Protein AF-A0A257THZ6-F1 (afdb_monomer_lite)

Secondary structure (DSSP, 8-state):
--THHHHHHHHTTS-------EEEEE-S-HHHHHHHHHHHHHTT-EEEEESSHHHHHHHH--

Structure (mmCIF, N/CA/C/O backbone):
data_AF-A0A257THZ6-F1
#
_entry.id   AF-A0A257THZ6-F1
#
loop_
_atom_site.group_PDB
_atom_site.id
_atom_site.type_symbol
_atom_site.label_atom_id
_atom_site.label_alt_id
_atom_site.label_comp_id
_atom_site.label_asym_id
_atom_site.label_entity_id
_atom_site.label_seq_id
_atom_site.pdbx_PDB_ins_code
_atom_site.Cartn_x
_atom_site.Cartn_y
_atom_site.Cartn_z
_atom_site.occupancy
_atom_site.B_iso_or_equiv
_atom_site.auth_seq_id
_atom_site.auth_comp_id
_atom_site.auth_asym_id
_atom_site.auth_atom_id
_atom_site.pdbx_PDB_model_num
ATOM 1 N N . MET A 1 1 ? -24.098 -5.269 45.064 1.00 54.75 1 MET A N 1
ATOM 2 C CA . MET A 1 1 ? -23.932 -5.501 43.611 1.00 54.75 1 MET A CA 1
ATOM 3 C C . MET A 1 1 ? -23.172 -6.806 43.469 1.00 54.75 1 MET A C 1
ATOM 5 O O . MET A 1 1 ? -22.156 -6.938 44.133 1.00 54.75 1 MET A O 1
ATOM 9 N N . SER A 1 2 ? -23.723 -7.796 42.764 1.00 53.44 2 SER A N 1
ATOM 10 C CA . SER A 1 2 ? -23.168 -9.156 42.701 1.00 53.44 2 SER A CA 1
ATOM 11 C C . SER A 1 2 ? -21.989 -9.258 41.725 1.00 53.44 2 SER A C 1
ATOM 13 O O . SER A 1 2 ? -21.966 -8.577 40.698 1.00 53.44 2 SER A O 1
ATOM 15 N N . ASP A 1 3 ? -21.036 -10.143 42.030 1.00 60.16 3 ASP A N 1
ATOM 16 C CA . ASP A 1 3 ? -19.813 -10.394 41.245 1.00 60.16 3 ASP A CA 1
ATOM 17 C C . ASP A 1 3 ? -20.083 -10.824 39.787 1.00 60.16 3 ASP A C 1
ATOM 19 O O . ASP A 1 3 ? -19.258 -10.607 38.897 1.00 60.16 3 ASP A O 1
ATOM 23 N N . GLU A 1 4 ? -21.272 -11.365 39.502 1.00 56.62 4 GLU A N 1
ATOM 24 C CA . GLU A 1 4 ? -21.723 -11.708 38.144 1.00 56.62 4 GLU A CA 1
ATOM 25 C C . GLU A 1 4 ? -21.856 -10.484 37.221 1.00 56.62 4 GLU A C 1
ATOM 27 O O . GLU A 1 4 ? -21.620 -10.584 36.014 1.00 56.62 4 GLU A O 1
ATOM 32 N N . GLY A 1 5 ? -22.170 -9.306 37.773 1.00 54.88 5 GLY A N 1
ATOM 33 C CA . GLY A 1 5 ? -22.294 -8.070 36.995 1.00 54.88 5 GLY A CA 1
ATOM 34 C C . GLY A 1 5 ? -20.956 -7.557 36.451 1.00 54.88 5 GLY A C 1
ATOM 35 O O . GLY A 1 5 ? -20.922 -6.953 35.379 1.00 54.88 5 GLY A O 1
ATOM 36 N N . ILE A 1 6 ? -19.852 -7.836 37.153 1.00 58.22 6 ILE A N 1
ATOM 37 C CA . ILE A 1 6 ? -18.500 -7.395 36.775 1.00 58.22 6 ILE A CA 1
ATOM 38 C C . ILE A 1 6 ? -17.936 -8.284 35.658 1.00 58.22 6 ILE A C 1
ATOM 40 O O . ILE A 1 6 ? -17.384 -7.769 34.684 1.00 58.22 6 ILE A O 1
ATOM 44 N N . LYS A 1 7 ? -18.150 -9.606 35.731 1.00 54.34 7 LYS A N 1
ATOM 45 C CA . LYS A 1 7 ? -17.740 -10.554 34.676 1.00 54.34 7 LYS A CA 1
ATOM 46 C C . LYS A 1 7 ? -18.405 -10.261 33.325 1.00 54.34 7 LYS A C 1
ATOM 48 O O . LYS A 1 7 ? -17.745 -10.295 32.292 1.00 54.34 7 LYS A O 1
ATOM 53 N N . ASN A 1 8 ? -19.685 -9.884 33.323 1.00 54.31 8 ASN A N 1
ATOM 54 C CA . ASN A 1 8 ? -20.413 -9.564 32.088 1.00 54.31 8 ASN A CA 1
ATOM 55 C C . ASN A 1 8 ? -20.013 -8.227 31.439 1.00 54.31 8 ASN A C 1
ATOM 57 O O . ASN A 1 8 ? -20.392 -7.966 30.293 1.00 54.31 8 ASN A O 1
ATOM 61 N N . TYR A 1 9 ? -19.300 -7.349 32.149 1.00 55.81 9 TYR A N 1
ATOM 62 C CA . TYR A 1 9 ? -18.808 -6.093 31.580 1.00 55.81 9 TYR A CA 1
ATOM 63 C C . TYR A 1 9 ? -17.477 -6.290 30.842 1.00 55.81 9 TYR A C 1
ATOM 65 O O . TYR A 1 9 ? -17.274 -5.710 29.778 1.00 55.81 9 TYR A O 1
ATOM 73 N N . SER A 1 10 ? -16.596 -7.156 31.352 1.00 56.66 10 SER A N 1
ATOM 74 C CA . SER A 1 10 ? -15.291 -7.423 30.735 1.00 56.66 10 SER A CA 1
ATOM 75 C C . SER A 1 10 ? -15.378 -8.294 29.477 1.00 56.66 10 SER A C 1
ATOM 77 O O . SER A 1 10 ? -14.595 -8.089 28.551 1.00 56.66 10 SER A O 1
ATOM 79 N N . GLU A 1 11 ? -16.347 -9.214 29.382 1.00 55.31 11 GLU A N 1
ATOM 80 C CA . GLU A 1 11 ? -16.477 -10.096 28.208 1.00 55.31 11 GLU A CA 1
ATOM 81 C C . GLU A 1 11 ? -17.151 -9.439 26.993 1.00 55.31 11 GLU A C 1
ATOM 83 O O . GLU A 1 11 ? -16.867 -9.816 25.854 1.00 55.31 11 GLU A O 1
ATOM 88 N N . ARG A 1 12 ? -17.986 -8.411 27.204 1.00 54.88 12 ARG A N 1
ATOM 89 C CA . ARG A 1 12 ? -18.637 -7.650 26.117 1.00 54.88 12 ARG A CA 1
ATOM 90 C C . ARG A 1 12 ? -17.697 -6.701 25.370 1.00 54.88 12 ARG A C 1
ATOM 92 O O . ARG A 1 12 ? -18.037 -6.262 24.279 1.00 54.88 12 ARG A O 1
ATOM 99 N N . ASN A 1 13 ? -16.505 -6.451 25.913 1.00 55.38 13 ASN A N 1
ATOM 100 C CA . ASN A 1 13 ? -15.452 -5.657 25.279 1.00 55.38 13 ASN A CA 1
ATOM 101 C C . ASN A 1 13 ? -14.417 -6.518 24.536 1.00 55.38 13 ASN A C 1
ATOM 103 O O . ASN A 1 13 ? -13.303 -6.056 24.280 1.00 55.38 13 ASN A O 1
ATOM 107 N N . ARG A 1 14 ? -14.748 -7.768 24.171 1.00 58.19 14 ARG A N 1
ATOM 108 C CA . ARG A 1 14 ? -13.959 -8.514 23.181 1.00 58.19 14 ARG A CA 1
ATOM 109 C C . ARG A 1 14 ? -14.030 -7.770 21.849 1.00 58.19 14 ARG A C 1
ATOM 111 O O . ARG A 1 14 ? -15.013 -7.859 21.123 1.00 58.19 14 ARG A O 1
ATOM 118 N N . SER A 1 15 ? -12.980 -6.986 21.629 1.00 60.53 15 SER A N 1
ATOM 119 C CA . SER A 1 15 ? -12.696 -6.105 20.505 1.00 60.53 15 SER A CA 1
ATOM 120 C C . SER A 1 15 ? -13.389 -6.511 19.208 1.00 60.53 15 SER A C 1
ATOM 122 O O . SER A 1 15 ? -12.971 -7.429 18.500 1.00 60.53 15 SER A O 1
ATOM 124 N N . VAL A 1 16 ? -14.405 -5.736 18.830 1.00 63.22 16 VAL A N 1
ATOM 125 C CA . VAL A 1 16 ? -14.691 -5.552 17.409 1.00 63.22 16 VAL A CA 1
ATOM 126 C C . VAL A 1 16 ? -13.391 -5.009 16.823 1.00 63.22 16 VAL A C 1
ATOM 128 O O . VAL A 1 16 ? -12.952 -3.923 17.193 1.00 63.22 16 VAL A O 1
ATOM 131 N N . LYS A 1 17 ? -12.696 -5.810 16.013 1.00 65.25 17 LYS A N 1
ATOM 132 C CA . LYS A 1 17 ? -11.476 -5.363 15.342 1.00 65.25 17 LYS A CA 1
ATOM 133 C C . LYS A 1 17 ? -11.903 -4.222 14.423 1.00 65.25 17 LYS A C 1
ATOM 135 O O . LYS A 1 17 ? -12.587 -4.481 13.435 1.00 65.25 17 LYS A O 1
ATOM 140 N N . GLU A 1 18 ? -11.593 -2.982 14.804 1.00 76.75 18 GLU A N 1
ATOM 141 C CA . GLU A 1 18 ? -11.950 -1.810 14.008 1.00 76.75 18 GLU A CA 1
ATOM 142 C C . GLU A 1 18 ? -11.465 -2.019 12.576 1.00 76.75 18 GLU A C 1
ATOM 144 O O . GLU A 1 18 ? -10.334 -2.455 12.333 1.00 76.75 18 GLU A O 1
ATOM 149 N N . PHE A 1 19 ? -12.367 -1.784 11.626 1.00 84.56 19 PHE A N 1
ATOM 150 C CA . PHE A 1 19 ? -12.046 -1.876 10.216 1.00 84.56 19 PHE A CA 1
ATOM 151 C C . PHE A 1 19 ? -10.944 -0.862 9.894 1.00 84.56 19 PHE A C 1
ATOM 153 O O . PHE A 1 19 ? -11.146 0.340 10.043 1.00 84.56 19 PHE A O 1
ATOM 160 N N . GLN A 1 20 ? -9.787 -1.355 9.450 1.00 90.19 20 GLN A N 1
ATOM 161 C CA . GLN A 1 20 ? -8.682 -0.521 8.989 1.00 90.19 20 GLN A CA 1
ATOM 162 C C . GLN A 1 20 ? -8.690 -0.484 7.458 1.00 90.19 20 GLN A C 1
ATOM 164 O O . GLN A 1 20 ? -8.354 -1.499 6.831 1.00 90.19 20 GLN A O 1
ATOM 169 N N . PRO A 1 21 ? -9.071 0.644 6.831 1.00 95.19 21 PRO A N 1
ATOM 170 C CA . PRO A 1 21 ? -9.018 0.773 5.381 1.00 95.19 21 PRO A CA 1
ATOM 171 C C . PRO A 1 21 ? -7.590 0.542 4.874 1.00 95.19 21 PRO A C 1
ATOM 173 O O . PRO A 1 21 ? -6.610 0.912 5.523 1.00 95.19 21 PRO A O 1
ATOM 176 N N . THR A 1 22 ? -7.470 -0.115 3.720 1.00 96.50 22 THR A N 1
ATOM 177 C CA . THR A 1 22 ? -6.173 -0.452 3.118 1.00 96.50 22 THR A CA 1
ATOM 178 C C . THR A 1 22 ? -5.869 0.472 1.941 1.00 96.50 22 THR A C 1
ATOM 180 O O . THR A 1 22 ? -6.733 0.692 1.098 1.00 96.50 22 THR A O 1
ATOM 183 N N . VAL A 1 23 ? -4.637 0.982 1.875 1.00 97.44 23 VAL A N 1
ATOM 184 C CA . VAL A 1 23 ? -4.110 1.824 0.787 1.00 97.44 23 VAL A CA 1
ATOM 185 C C . VAL A 1 23 ? -2.914 1.124 0.143 1.00 97.44 23 VAL A C 1
ATOM 187 O O . VAL A 1 23 ? -2.045 0.622 0.855 1.00 97.44 23 VAL A O 1
ATOM 190 N N . LEU A 1 24 ? -2.847 1.102 -1.189 1.00 98.06 24 LEU A N 1
ATOM 191 C CA . LEU A 1 24 ? -1.665 0.680 -1.947 1.00 98.06 24 LEU A CA 1
ATOM 192 C C . LEU A 1 24 ? -0.887 1.919 -2.403 1.00 98.06 24 LEU A C 1
ATOM 194 O O . LEU A 1 24 ? -1.455 2.793 -3.054 1.00 98.06 24 LEU A O 1
ATOM 198 N N . VAL A 1 25 ? 0.400 1.983 -2.065 1.00 98.12 25 VAL A N 1
ATOM 199 C CA . VAL A 1 25 ? 1.320 3.045 -2.498 1.00 98.12 25 VAL A CA 1
ATOM 200 C C . VAL A 1 25 ? 2.302 2.464 -3.508 1.00 98.12 25 VAL A C 1
ATOM 202 O O . VAL A 1 25 ? 2.905 1.423 -3.241 1.00 98.12 25 VAL A O 1
ATOM 205 N N . VAL A 1 26 ? 2.450 3.128 -4.653 1.00 98.06 26 VAL A N 1
ATOM 206 C CA . VAL A 1 26 ? 3.313 2.684 -5.754 1.00 98.06 26 VAL A CA 1
ATOM 207 C C . VAL A 1 26 ? 4.270 3.810 -6.107 1.00 98.06 26 VAL A C 1
ATOM 209 O O . VAL A 1 26 ? 3.827 4.861 -6.563 1.00 98.06 26 VAL A O 1
ATOM 212 N N . ASP A 1 27 ? 5.555 3.591 -5.857 1.00 98.31 27 ASP A N 1
ATO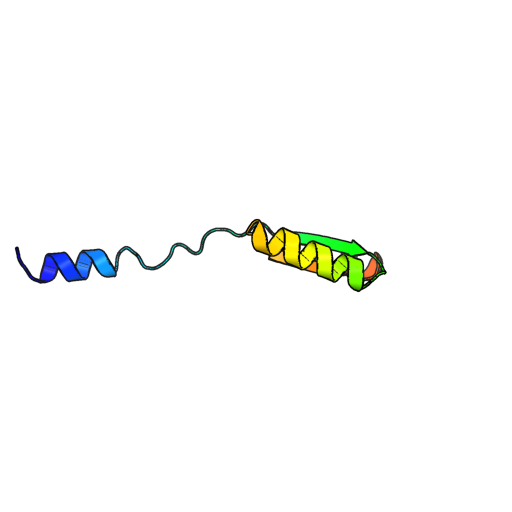M 213 C CA . ASP A 1 27 ? 6.640 4.543 -6.109 1.00 98.31 27 ASP A CA 1
ATOM 214 C C . ASP A 1 27 ? 7.963 3.762 -6.137 1.00 98.31 27 ASP A C 1
ATOM 216 O O . ASP A 1 27 ? 8.136 2.826 -5.353 1.00 98.31 27 ASP A O 1
ATOM 220 N N . ASP A 1 28 ? 8.884 4.089 -7.038 1.00 97.69 28 ASP A N 1
ATOM 221 C CA . ASP A 1 28 ? 10.158 3.378 -7.163 1.00 97.69 28 ASP A CA 1
ATOM 222 C C . ASP A 1 28 ? 11.164 3.765 -6.062 1.00 97.69 28 ASP A C 1
ATOM 224 O O . ASP A 1 28 ? 12.051 2.968 -5.726 1.00 97.69 28 ASP A O 1
ATOM 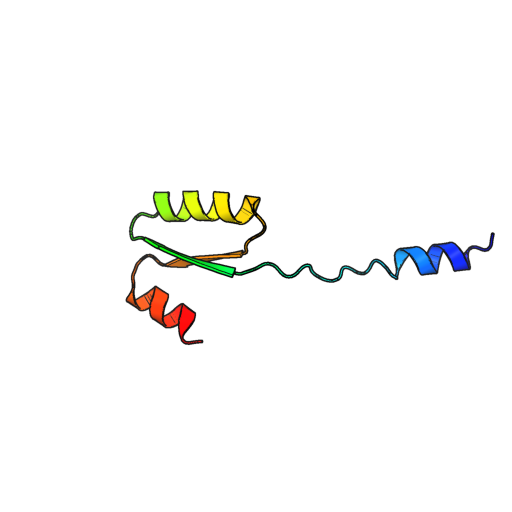228 N N . ASP A 1 29 ? 10.997 4.927 -5.417 1.00 98.44 29 ASP A N 1
ATOM 229 C CA . ASP A 1 29 ? 11.848 5.370 -4.312 1.00 98.44 29 ASP A CA 1
ATOM 230 C C . ASP A 1 29 ? 11.394 4.787 -2.959 1.00 98.44 29 ASP A C 1
ATOM 232 O O . ASP A 1 29 ? 10.375 5.149 -2.359 1.00 98.44 29 ASP A O 1
ATOM 236 N N . ALA A 1 30 ? 12.242 3.927 -2.388 1.00 97.25 30 ALA A N 1
ATOM 237 C CA . ALA A 1 30 ? 12.034 3.321 -1.074 1.00 97.25 30 ALA A CA 1
ATOM 238 C C . ALA A 1 30 ? 11.827 4.342 0.065 1.00 97.25 30 ALA A C 1
ATOM 240 O O . ALA A 1 30 ? 11.128 4.045 1.040 1.00 97.25 30 ALA A O 1
ATOM 241 N N . LYS A 1 31 ? 12.422 5.540 -0.023 1.00 98.31 31 LYS A N 1
ATOM 242 C CA . LYS A 1 31 ? 12.252 6.601 0.983 1.00 98.31 31 LYS A CA 1
ATOM 243 C C . LYS A 1 31 ? 10.842 7.178 0.944 1.00 98.31 31 LYS A C 1
ATOM 245 O O . LYS A 1 31 ? 10.273 7.436 2.006 1.00 98.31 31 LYS A O 1
ATOM 250 N N . ILE A 1 32 ? 10.277 7.345 -0.251 1.00 98.00 32 ILE A N 1
ATOM 251 C CA . ILE A 1 32 ? 8.909 7.833 -0.446 1.00 98.00 32 ILE A CA 1
ATOM 252 C C . ILE A 1 32 ? 7.908 6.802 0.075 1.00 98.00 32 ILE A C 1
ATOM 254 O O . ILE A 1 32 ? 7.047 7.140 0.892 1.00 98.00 32 ILE A O 1
ATOM 258 N N . LEU A 1 33 ? 8.088 5.527 -0.286 1.00 98.31 33 LEU A N 1
ATOM 259 C CA . LEU A 1 33 ? 7.260 4.429 0.225 1.00 98.31 33 LEU A CA 1
ATOM 260 C C . LEU A 1 33 ? 7.268 4.358 1.758 1.00 98.31 33 LEU A C 1
ATOM 262 O O . LEU A 1 33 ? 6.216 4.208 2.385 1.00 98.31 33 LEU A O 1
ATOM 266 N N . PHE A 1 34 ? 8.444 4.497 2.379 1.00 97.94 34 PHE A N 1
ATOM 267 C CA . PHE A 1 34 ? 8.562 4.521 3.835 1.00 97.94 34 PHE A CA 1
ATOM 268 C C . PHE A 1 34 ? 7.822 5.716 4.448 1.00 97.94 34 PHE A C 1
ATOM 270 O O . PHE A 1 34 ? 7.043 5.533 5.384 1.00 97.94 34 PHE A O 1
ATOM 277 N N . ALA A 1 35 ? 8.024 6.924 3.912 1.00 98.31 35 ALA A N 1
ATOM 278 C CA . ALA A 1 35 ? 7.381 8.133 4.420 1.00 98.31 35 ALA A CA 1
ATOM 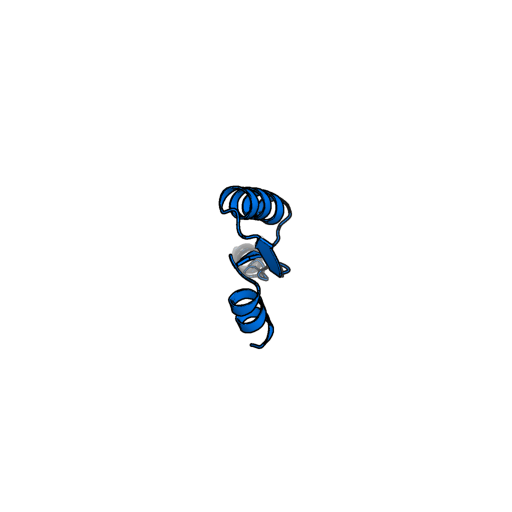279 C C . ALA A 1 35 ? 5.849 8.018 4.389 1.00 98.31 35 ALA A C 1
ATOM 281 O O . ALA A 1 35 ? 5.193 8.259 5.406 1.00 98.31 35 ALA A O 1
ATOM 282 N N . PHE A 1 36 ? 5.278 7.572 3.267 1.00 98.31 36 PHE A N 1
ATOM 283 C CA . PHE A 1 36 ? 3.832 7.383 3.146 1.00 98.31 36 PHE A CA 1
ATOM 284 C C . PHE A 1 36 ? 3.298 6.296 4.073 1.00 98.31 36 PHE A C 1
ATOM 286 O O . PHE A 1 36 ? 2.257 6.494 4.697 1.00 98.31 36 PHE A O 1
ATOM 293 N N . ARG A 1 37 ? 4.016 5.180 4.231 1.00 97.56 37 ARG A N 1
ATOM 294 C CA . ARG A 1 37 ? 3.621 4.125 5.172 1.00 97.56 37 ARG A CA 1
ATOM 295 C C . ARG A 1 37 ? 3.498 4.657 6.600 1.00 97.56 37 ARG A C 1
ATOM 297 O O . ARG A 1 37 ? 2.539 4.325 7.294 1.00 97.56 37 ARG A O 1
ATOM 304 N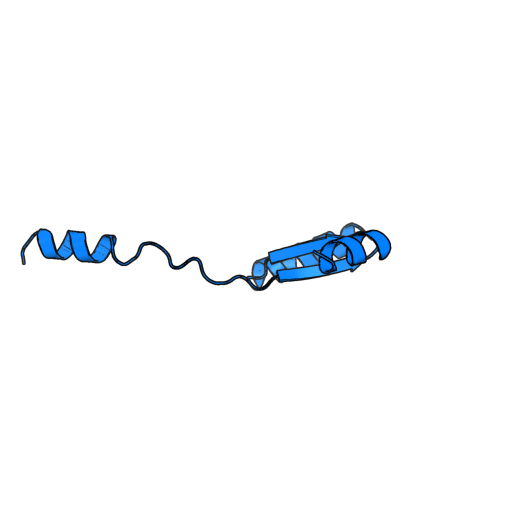 N . GLU A 1 38 ? 4.444 5.482 7.047 1.00 98.12 38 GLU A N 1
ATOM 305 C CA . GLU A 1 38 ? 4.403 6.051 8.397 1.00 98.12 38 GLU A CA 1
ATOM 306 C C . GLU A 1 38 ? 3.288 7.097 8.560 1.00 98.12 38 GLU A C 1
ATOM 308 O O . GLU A 1 38 ? 2.677 7.160 9.627 1.00 98.12 38 GLU A O 1
ATOM 313 N N . VAL A 1 39 ? 2.982 7.881 7.520 1.00 98.19 39 VAL A N 1
ATOM 314 C CA . VAL A 1 39 ? 1.834 8.807 7.520 1.00 98.19 39 VAL A CA 1
ATOM 315 C C . VAL A 1 39 ? 0.519 8.031 7.599 1.00 98.19 39 VAL A C 1
ATOM 317 O O . VAL A 1 39 ? -0.256 8.232 8.528 1.00 98.19 39 VAL A O 1
ATOM 320 N N . PHE A 1 40 ? 0.290 7.078 6.698 1.00 97.56 40 PHE A N 1
ATOM 321 C CA . PHE A 1 40 ? -0.957 6.311 6.649 1.00 97.56 40 PHE A CA 1
ATOM 322 C C . PHE A 1 40 ? -1.202 5.479 7.906 1.00 97.56 40 PHE A C 1
ATOM 324 O O . PHE A 1 40 ? -2.332 5.406 8.387 1.00 97.56 40 PHE A O 1
ATOM 331 N N . LYS A 1 41 ? -0.143 4.918 8.496 1.00 95.75 41 LYS A N 1
ATOM 332 C CA . LYS A 1 41 ? -0.236 4.211 9.775 1.00 95.75 41 LYS A CA 1
ATOM 333 C C . LYS A 1 41 ? -0.735 5.116 10.906 1.00 95.75 41 LYS A C 1
ATOM 335 O O . LYS A 1 41 ? -1.532 4.662 11.723 1.00 95.75 41 LYS A O 1
ATOM 340 N N . LYS A 1 42 ? -0.270 6.371 10.974 1.00 96.50 42 LYS A N 1
ATOM 341 C CA . LYS A 1 42 ? -0.729 7.345 11.984 1.00 96.50 42 LYS A CA 1
ATOM 342 C C . LYS A 1 42 ? -2.201 7.708 11.800 1.00 96.50 42 LYS A C 1
ATOM 344 O O . LYS A 1 42 ? -2.895 7.894 12.790 1.00 96.50 42 LYS A O 1
ATOM 349 N N . GLU A 1 43 ? -2.669 7.715 10.556 1.00 96.19 43 GLU A N 1
ATOM 350 C CA . GLU A 1 43 ? -4.065 7.979 10.190 1.00 96.19 43 GLU A CA 1
ATOM 351 C C . GLU A 1 43 ? -4.974 6.732 10.273 1.00 96.19 43 GLU A C 1
ATOM 353 O O . GLU A 1 43 ? -6.133 6.778 9.869 1.00 96.19 43 GLU A O 1
ATOM 358 N N . GLY A 1 44 ? -4.476 5.599 10.786 1.00 95.00 44 GLY A N 1
ATOM 359 C CA . GLY A 1 44 ? -5.283 4.392 11.018 1.00 95.00 44 GLY A CA 1
ATOM 360 C C . GLY A 1 44 ? -5.471 3.481 9.800 1.00 95.00 44 GLY A C 1
ATOM 361 O O . GLY A 1 44 ? -6.280 2.552 9.845 1.00 95.00 44 GLY A O 1
ATOM 362 N N . TYR A 1 45 ? -4.713 3.700 8.726 1.00 97.38 45 TYR A N 1
ATOM 363 C CA . TYR A 1 45 ? -4.750 2.853 7.537 1.00 97.38 45 TYR A CA 1
ATOM 364 C C . TYR A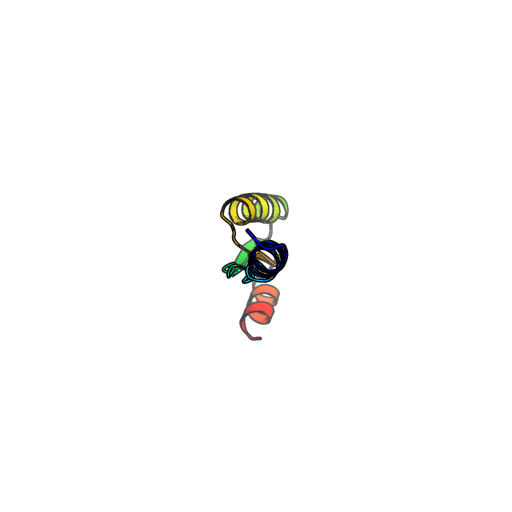 1 45 ? -3.762 1.690 7.6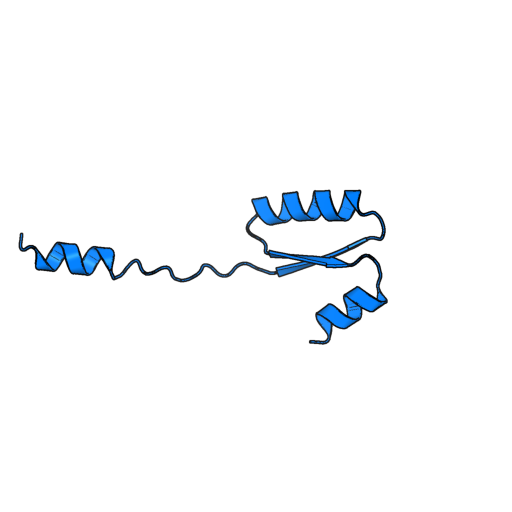39 1.00 97.38 45 TYR A C 1
ATOM 366 O O . TYR A 1 45 ? -2.670 1.793 8.207 1.00 97.38 45 TYR A O 1
ATOM 374 N N . ARG A 1 46 ? -4.111 0.588 6.976 1.00 96.00 46 ARG A N 1
ATOM 375 C CA . ARG A 1 46 ? -3.145 -0.432 6.562 1.00 96.00 46 ARG A CA 1
ATOM 376 C C . ARG A 1 46 ? -2.539 -0.007 5.224 1.00 96.00 46 ARG A C 1
ATOM 378 O O . ARG A 1 46 ? -3.267 0.394 4.324 1.00 96.00 46 ARG A O 1
ATOM 385 N N . SER A 1 47 ? -1.228 -0.146 5.055 1.00 96.62 47 SER A N 1
ATOM 386 C CA . SER A 1 47 ? -0.566 0.157 3.779 1.00 96.62 47 SER A CA 1
ATOM 387 C C . SER A 1 47 ? 0.043 -1.093 3.156 1.00 96.62 47 SER A C 1
ATOM 389 O O . SER A 1 47 ? 0.724 -1.861 3.838 1.00 96.62 47 SER A O 1
ATOM 391 N N . LEU A 1 48 ? -0.184 -1.269 1.858 1.00 97.81 48 LEU A N 1
ATOM 392 C CA . LEU A 1 48 ? 0.606 -2.111 0.966 1.00 97.81 48 LEU A CA 1
ATOM 393 C C . LEU A 1 48 ? 1.548 -1.198 0.176 1.00 97.81 48 LEU A C 1
ATOM 395 O O . LEU A 1 48 ? 1.208 -0.046 -0.098 1.00 97.81 48 LEU A O 1
ATOM 399 N N . VAL A 1 49 ? 2.731 -1.695 -0.168 1.00 97.88 49 VAL A N 1
ATOM 400 C CA . VAL A 1 49 ? 3.728 -0.934 -0.929 1.00 97.88 49 VAL A CA 1
ATOM 401 C C . VAL A 1 49 ? 4.219 -1.769 -2.095 1.00 97.88 49 VAL A C 1
ATOM 403 O O . VAL A 1 49 ? 4.387 -2.979 -1.949 1.00 97.88 49 VAL A O 1
ATOM 406 N N . SER A 1 50 ? 4.460 -1.116 -3.223 1.00 98.19 50 SER A N 1
ATOM 407 C CA . SER A 1 50 ? 5.056 -1.730 -4.400 1.00 98.19 50 SER A CA 1
ATOM 408 C C . SER A 1 50 ? 6.028 -0.757 -5.061 1.00 98.19 50 SER A C 1
ATOM 410 O O . SER A 1 50 ? 5.785 0.448 -5.079 1.00 98.19 50 SER A O 1
ATOM 412 N N . HIS A 1 51 ? 7.133 -1.285 -5.583 1.00 97.75 51 HIS A N 1
ATOM 413 C CA . HIS A 1 51 ? 8.175 -0.496 -6.246 1.00 97.75 51 HIS A CA 1
ATOM 414 C C . HIS A 1 51 ? 7.937 -0.331 -7.748 1.00 97.75 51 HIS A C 1
ATOM 416 O O . HIS A 1 51 ? 8.652 0.416 -8.411 1.00 97.75 51 HIS A O 1
ATOM 422 N N . ASP A 1 52 ? 6.965 -1.052 -8.306 1.00 97.88 52 ASP A N 1
ATOM 423 C CA . ASP A 1 52 ? 6.679 -1.009 -9.729 1.00 97.88 52 ASP A CA 1
ATOM 424 C C . ASP A 1 52 ? 5.205 -1.294 -10.029 1.00 97.88 52 ASP A C 1
ATOM 426 O O . ASP A 1 52 ? 4.459 -1.871 -9.236 1.00 97.88 52 ASP A O 1
ATOM 430 N N . GLY A 1 53 ? 4.770 -0.868 -11.215 1.00 97.62 53 GLY A N 1
ATOM 431 C CA . GLY A 1 53 ? 3.380 -1.021 -11.632 1.00 97.62 53 GLY A CA 1
ATOM 432 C C . GLY A 1 53 ? 2.963 -2.476 -11.855 1.00 97.62 53 GLY A C 1
ATOM 433 O O . GLY A 1 53 ? 1.803 -2.812 -11.632 1.00 97.62 53 GLY A O 1
ATOM 434 N N . ALA A 1 54 ? 3.874 -3.355 -12.283 1.00 97.75 54 ALA A N 1
ATOM 435 C CA . ALA A 1 54 ? 3.528 -4.747 -12.564 1.00 97.75 54 ALA A CA 1
ATOM 436 C C . ALA A 1 54 ? 3.205 -5.501 -11.269 1.00 97.75 54 ALA A C 1
ATOM 438 O O . ALA A 1 54 ? 2.271 -6.299 -11.222 1.00 97.75 54 ALA A O 1
ATOM 439 N N . ASP A 1 55 ? 3.970 -5.237 -10.219 1.00 97.00 55 ASP A N 1
ATOM 440 C CA . ASP A 1 55 ? 3.750 -5.750 -8.881 1.00 97.00 55 ASP A CA 1
ATOM 441 C C . ASP A 1 55 ? 2.508 -5.143 -8.224 1.00 97.00 55 ASP A C 1
ATOM 443 O O . ASP A 1 55 ? 1.651 -5.885 -7.743 1.00 97.00 55 ASP A O 1
ATOM 447 N N . ALA A 1 56 ? 2.315 -3.829 -8.341 1.00 97.81 56 ALA A N 1
ATOM 448 C CA . ALA A 1 56 ? 1.096 -3.165 -7.891 1.00 97.81 56 ALA A CA 1
ATOM 449 C C . ALA A 1 56 ? -0.175 -3.748 -8.536 1.00 97.81 56 ALA A C 1
ATOM 451 O O . ALA A 1 56 ? -1.165 -4.005 -7.850 1.00 97.81 56 ALA A O 1
ATOM 452 N N . LEU A 1 57 ? -0.144 -4.007 -9.848 1.00 97.75 57 LEU A N 1
ATOM 453 C CA . LEU A 1 57 ? -1.262 -4.620 -10.567 1.00 97.75 57 LEU A CA 1
ATOM 454 C C . LEU A 1 57 ? -1.558 -6.041 -10.070 1.00 97.75 57 LEU A C 1
ATOM 456 O O . LEU A 1 57 ? -2.725 -6.407 -9.943 1.00 97.75 57 LEU A O 1
ATOM 460 N N . ARG A 1 58 ? -0.528 -6.831 -9.735 1.00 97.12 58 ARG A N 1
ATOM 461 C CA . ARG A 1 58 ? -0.721 -8.158 -9.125 1.00 97.12 58 ARG A CA 1
ATOM 462 C C . ARG A 1 58 ? -1.398 -8.070 -7.756 1.00 97.12 58 ARG A C 1
ATOM 464 O O . ARG A 1 58 ? -2.182 -8.955 -7.436 1.00 97.12 58 ARG A O 1
ATOM 471 N N . MET A 1 59 ? -1.132 -7.019 -6.978 1.00 95.75 59 MET A N 1
ATOM 472 C CA . MET A 1 59 ? -1.730 -6.827 -5.649 1.00 95.75 59 MET A CA 1
ATOM 473 C C . MET A 1 59 ? -3.212 -6.441 -5.684 1.00 95.75 59 MET A C 1
ATOM 475 O O . MET A 1 59 ? -3.926 -6.739 -4.732 1.00 95.75 59 MET A O 1
ATOM 479 N N . VAL A 1 60 ? -3.679 -5.759 -6.736 1.00 95.00 60 VAL A N 1
ATOM 480 C CA . VAL A 1 60 ? -5.096 -5.350 -6.856 1.00 95.00 60 VAL A CA 1
ATOM 481 C C . VAL A 1 60 ? -5.964 -6.368 -7.593 1.00 95.00 60 VAL A C 1
ATOM 483 O O . VAL A 1 60 ? -7.186 -6.281 -7.533 1.00 95.00 60 VAL A O 1
ATOM 486 N N . ALA A 1 61 ? -5.352 -7.310 -8.313 1.00 87.44 61 ALA A N 1
ATOM 487 C CA . ALA A 1 61 ? -6.061 -8.326 -9.089 1.00 87.44 61 ALA A CA 1
ATOM 488 C C . ALA A 1 61 ? -6.523 -9.542 -8.256 1.00 87.44 61 ALA A C 1
ATOM 490 O O . ALA A 1 61 ? -7.166 -10.437 -8.806 1.00 87.44 61 ALA A O 1
ATOM 491 N N . SER A 1 62 ? -6.172 -9.591 -6.966 1.00 57.78 62 SER A N 1
ATOM 492 C CA . SER A 1 62 ? -6.510 -10.653 -6.003 1.00 57.78 62 SER A CA 1
ATOM 493 C C . SER A 1 62 ? -7.655 -10.259 -5.081 1.00 57.78 62 SER A C 1
ATOM 495 O O . SER A 1 62 ? -8.515 -11.125 -4.820 1.00 57.78 62 SER A O 1
#

Sequence (62 aa):
MSDEGIKNYSERNRSVKEFQPTVLVVDDDAKILFAFREVFKKEGYRSLVSHDGADALRMVAS

Foldseek 3Di:
DDPVVVVVVVVVPPDPPPDAAEDEEEALDPVVQVVVCVVSVVVRHHYDYDNDDVVVVVVVVD

pLDDT: mean 84.89, std 18.11, range [53.44, 98.44]

Radius of gyration: 19.57 Å; chains: 1; bounding box: 36×20×56 Å